Protein AF-A0A9W6THD2-F1 (afdb_monomer_lite)

Sequence (160 aa):
MDSCRNSSEGAADQDHHPSSPAPTSSSHDVQSSAGSPLSGLRLLLAAAVSSGSGIPDHDPAFMALRSCVACWQAANAPTVHLDRPGLDLVEIRASIQAIQASLRVVEDSVARDSAVDELREEHSCLQRAHTISRCHAAELHLQIESAGTTAQAFSQFCQD

Radius of gyration: 39.92 Å; chains: 1; bounding box: 78×57×112 Å

Organism: NCBI:txid1490495

Foldseek 3Di:
DDDDDDDDDDDDDDDDDDDDDDDDDDDDPPPPPPDPPVVVVVLVVVVVPPPDDDDDDDDVVVVVCVVDPVSVCVVPPDDDDDPCVVVVVVVVVVVVVVVVVVVVVVVVVVVVVVVVVVVVVVVVVVVVVVVVVVVVVVVVVVVVVVVVVVVVVVVVVVVD

pLDDT: mean 72.19, std 24.37, range [32.62, 98.56]

Secondary structure (DSSP, 8-state):
------------------------------------THHHHHHHHHHTT-------S--HHHHHHHH-HHHHHHHTS-PPPPSSHHHHHHHHHHHHHHHHHHHHHHHHHHHHHHHHHHHHHHHHHHHHHHHHHHHHHHHHHHHHHHHHHHHHHHHHHTT-

Structure (mmCIF, N/CA/C/O backbone):
data_AF-A0A9W6THD2-F1
#
_entry.id   AF-A0A9W6THD2-F1
#
loop_
_atom_site.group_PDB
_atom_site.id
_atom_site.type_symbol
_atom_site.label_atom_id
_atom_site.label_alt_id
_atom_site.label_comp_id
_atom_site.label_asym_id
_atom_site.label_entity_id
_atom_site.label_seq_id
_atom_site.pdbx_PDB_ins_code
_atom_site.Cartn_x
_atom_site.Cartn_y
_atom_site.Cartn_z
_atom_site.occupancy
_atom_site.B_iso_or_equiv
_atom_site.auth_seq_id
_atom_site.auth_comp_id
_atom_site.auth_asym_id
_atom_site.auth_atom_id
_atom_site.pdbx_PDB_model_num
ATOM 1 N N . MET A 1 1 ? -4.342 -28.709 34.775 1.00 39.28 1 MET A N 1
ATOM 2 C CA . MET A 1 1 ? -4.339 -30.104 34.308 1.00 39.28 1 MET A CA 1
ATOM 3 C C . MET A 1 1 ? -4.472 -30.053 32.797 1.00 39.28 1 MET A C 1
ATOM 5 O O . MET A 1 1 ? -5.562 -29.797 32.311 1.00 39.28 1 MET A O 1
ATOM 9 N N . ASP A 1 2 ? -3.357 -29.754 32.131 1.00 38.34 2 ASP A N 1
ATOM 10 C CA . ASP A 1 2 ? -2.524 -30.710 31.362 1.00 38.34 2 ASP A CA 1
ATOM 11 C C . ASP A 1 2 ? -3.059 -30.745 29.917 1.00 38.34 2 ASP A C 1
ATOM 13 O O . ASP A 1 2 ? -4.225 -31.025 29.694 1.00 38.34 2 ASP A O 1
ATOM 17 N N . SER A 1 3 ? -2.339 -30.319 28.884 1.00 48.62 3 SER A N 1
ATOM 18 C CA . SER A 1 3 ? -1.057 -30.873 28.472 1.00 48.62 3 SER A CA 1
ATOM 19 C C . SER A 1 3 ? -0.315 -29.899 27.554 1.00 48.62 3 SER A C 1
ATOM 21 O O . SER A 1 3 ? -0.773 -29.581 26.458 1.00 48.62 3 SER A O 1
ATOM 23 N N . CYS A 1 4 ? 0.887 -29.512 27.973 1.00 40.09 4 CYS A N 1
ATOM 24 C CA . CYS A 1 4 ? 1.951 -29.078 27.077 1.00 40.09 4 CYS A CA 1
ATOM 25 C C . CYS A 1 4 ? 2.448 -30.301 26.297 1.00 40.09 4 CYS A C 1
ATOM 27 O O . CYS A 1 4 ? 2.800 -31.313 26.906 1.00 40.09 4 CYS A O 1
ATOM 29 N N . ARG A 1 5 ? 2.505 -30.223 24.964 1.00 49.12 5 ARG A N 1
ATOM 30 C CA . ARG A 1 5 ? 3.169 -31.238 24.140 1.00 49.12 5 ARG A CA 1
ATOM 31 C C . ARG A 1 5 ? 4.461 -30.649 23.584 1.00 49.12 5 ARG A C 1
ATOM 33 O O . ARG A 1 5 ? 4.456 -29.945 22.582 1.00 49.12 5 ARG A O 1
ATOM 40 N N . ASN A 1 6 ? 5.548 -30.941 24.293 1.00 40.88 6 ASN A N 1
ATOM 41 C CA . ASN A 1 6 ? 6.904 -30.922 23.763 1.00 40.88 6 ASN A CA 1
ATOM 42 C C . ASN A 1 6 ? 7.044 -32.027 22.709 1.00 40.88 6 ASN A C 1
ATOM 44 O O . ASN A 1 6 ? 6.700 -33.177 22.985 1.00 40.88 6 ASN A O 1
ATOM 48 N N . SER A 1 7 ? 7.658 -31.703 21.575 1.00 49.84 7 SER A N 1
ATOM 49 C CA . SER A 1 7 ? 8.517 -32.644 20.860 1.00 49.84 7 SER A CA 1
ATOM 50 C C . SER A 1 7 ? 9.766 -31.908 20.396 1.00 49.84 7 SER A C 1
ATOM 52 O O . SER A 1 7 ? 9.711 -30.887 19.716 1.00 49.84 7 SER A O 1
ATOM 54 N N . SER A 1 8 ? 10.863 -32.439 20.907 1.00 42.78 8 SER A N 1
ATOM 55 C CA . SER A 1 8 ? 12.269 -32.137 20.721 1.00 42.78 8 SER A CA 1
ATOM 56 C C . SER A 1 8 ? 12.838 -32.793 19.457 1.00 42.78 8 SER A C 1
ATOM 58 O O . SER A 1 8 ? 12.157 -33.591 18.822 1.00 42.78 8 SER A O 1
ATOM 60 N N . GLU A 1 9 ? 14.129 -32.511 19.231 1.00 39.84 9 GLU A N 1
ATOM 61 C CA . GLU A 1 9 ? 15.098 -33.169 18.329 1.00 39.84 9 GLU A CA 1
ATOM 62 C C . GLU A 1 9 ? 15.138 -32.596 16.899 1.00 39.84 9 GLU A C 1
ATOM 64 O O . GLU A 1 9 ? 14.121 -32.487 16.232 1.00 39.84 9 GLU A O 1
ATOM 69 N N . GLY A 1 10 ? 16.272 -32.165 16.340 1.00 35.19 10 GLY A N 1
ATOM 70 C CA . GLY A 1 10 ? 17.675 -32.304 16.738 1.00 35.19 10 GLY A CA 1
ATOM 71 C C . GLY A 1 10 ? 18.507 -32.796 15.546 1.00 35.19 10 GLY A C 1
ATOM 72 O O . GLY A 1 10 ? 18.332 -33.935 15.141 1.00 35.19 10 GLY A O 1
ATOM 73 N N . ALA A 1 11 ? 19.384 -31.944 14.998 1.00 37.50 11 ALA A N 1
ATOM 74 C CA . ALA A 1 11 ? 20.568 -32.256 14.167 1.00 37.50 11 ALA A CA 1
ATOM 75 C C . ALA A 1 11 ? 21.228 -30.899 13.815 1.00 37.50 11 ALA A C 1
ATOM 77 O O . ALA A 1 11 ? 20.556 -30.050 13.240 1.00 37.50 11 ALA A O 1
ATOM 78 N N . ALA A 1 12 ? 22.371 -30.485 14.373 1.00 38.00 12 ALA A N 1
ATOM 79 C CA . ALA A 1 12 ? 23.750 -30.973 14.218 1.00 38.00 12 ALA A CA 1
ATOM 80 C C . ALA A 1 12 ? 24.363 -30.683 12.829 1.00 38.00 12 ALA A C 1
ATOM 82 O O . ALA A 1 12 ? 23.755 -31.015 11.816 1.00 38.00 12 ALA A O 1
ATOM 83 N N . ASP A 1 13 ? 25.593 -30.142 12.867 1.00 36.22 13 ASP A N 1
ATOM 84 C CA . ASP A 1 13 ? 26.572 -29.940 11.778 1.00 36.22 13 ASP A CA 1
ATOM 85 C C . ASP A 1 13 ? 26.309 -28.766 10.800 1.00 36.22 13 ASP A C 1
ATOM 87 O O . ASP A 1 13 ? 25.180 -28.524 10.402 1.00 36.22 13 ASP A O 1
ATOM 91 N N . GLN A 1 14 ? 27.274 -27.951 10.354 1.00 41.00 14 GLN A N 1
ATOM 92 C CA . GLN A 1 14 ? 28.736 -28.056 10.344 1.00 41.00 14 GLN A CA 1
ATOM 93 C C . GLN A 1 14 ? 29.352 -26.670 10.035 1.00 41.00 14 GLN A C 1
ATOM 95 O O . GLN A 1 14 ? 28.694 -25.798 9.467 1.00 41.00 14 GLN A O 1
ATOM 100 N N . ASP A 1 15 ? 30.621 -26.502 10.403 1.00 37.06 15 ASP A N 1
ATOM 101 C CA . ASP A 1 15 ? 31.530 -25.378 10.149 1.00 37.06 15 ASP A CA 1
ATOM 102 C C . ASP A 1 15 ? 31.448 -24.717 8.759 1.00 37.06 15 ASP A C 1
ATOM 104 O O . ASP A 1 15 ? 31.286 -25.412 7.763 1.00 37.06 15 ASP A O 1
ATOM 108 N N . HIS A 1 16 ? 31.754 -23.411 8.679 1.00 37.06 16 HIS A N 1
ATOM 109 C CA . HIS A 1 16 ? 32.874 -22.882 7.869 1.00 37.06 16 HIS A CA 1
ATOM 110 C C . HIS A 1 16 ? 33.038 -21.357 8.027 1.00 37.06 16 HIS A C 1
ATOM 112 O O . HIS A 1 16 ? 32.243 -20.551 7.547 1.00 37.06 16 HIS A O 1
ATOM 118 N N . HIS A 1 17 ? 34.144 -20.974 8.667 1.00 41.88 17 HIS A N 1
ATOM 119 C CA . HIS A 1 17 ? 34.781 -19.662 8.550 1.00 41.88 17 HIS A CA 1
ATOM 120 C C . HIS A 1 17 ? 35.393 -19.519 7.142 1.00 41.88 17 HIS A C 1
ATOM 122 O O . HIS A 1 17 ? 36.066 -20.438 6.673 1.00 41.88 17 HIS A O 1
ATOM 128 N N . PRO A 1 18 ? 35.244 -18.355 6.494 1.00 43.69 18 PRO A N 1
ATOM 129 C CA . PRO A 1 18 ? 36.438 -17.662 6.000 1.00 43.69 18 PRO A CA 1
ATOM 130 C C . PRO A 1 18 ? 36.344 -16.156 6.304 1.00 43.69 18 PRO A C 1
ATOM 132 O O . PRO A 1 18 ? 35.355 -15.495 6.017 1.00 43.69 18 PRO A O 1
ATOM 135 N N . SER A 1 19 ? 37.284 -15.611 7.072 1.00 36.59 19 SER A N 1
ATOM 136 C CA . SER A 1 19 ? 38.429 -14.857 6.533 1.00 36.59 19 SER A CA 1
ATOM 137 C C . SER A 1 19 ? 38.009 -13.555 5.848 1.00 36.59 19 SER A C 1
ATOM 139 O O . SER A 1 19 ? 37.653 -13.533 4.674 1.00 36.59 19 SER A O 1
ATOM 141 N N . SER A 1 20 ? 38.124 -12.461 6.604 1.00 42.47 20 SER A N 1
ATOM 142 C CA . SER A 1 20 ? 38.174 -11.091 6.094 1.00 42.47 20 SER A CA 1
ATOM 143 C C . SER A 1 20 ? 39.154 -10.943 4.930 1.00 42.47 20 SER A C 1
ATOM 145 O O . SER A 1 20 ? 40.304 -11.375 5.042 1.00 42.47 20 SER A O 1
ATOM 147 N N . PRO A 1 21 ? 38.783 -10.157 3.913 1.00 47.50 21 PRO A N 1
ATOM 148 C CA . PRO A 1 21 ? 39.722 -9.289 3.233 1.00 47.50 21 PRO A CA 1
ATOM 149 C C . PRO A 1 21 ? 39.436 -7.823 3.585 1.00 47.50 21 PRO A C 1
ATOM 151 O O . PRO A 1 21 ? 38.309 -7.337 3.514 1.00 47.50 21 PRO A O 1
ATOM 154 N N . ALA A 1 22 ? 40.494 -7.123 3.989 1.00 46.81 22 ALA A N 1
ATOM 155 C CA . ALA A 1 22 ? 40.516 -5.679 4.159 1.00 46.81 22 ALA A CA 1
ATOM 156 C C . ALA A 1 22 ? 40.162 -4.965 2.838 1.00 46.81 22 ALA A C 1
ATOM 158 O O . ALA A 1 22 ? 40.687 -5.359 1.793 1.00 46.81 22 ALA A O 1
ATOM 159 N N . PRO A 1 23 ? 39.346 -3.896 2.850 1.00 46.69 23 PRO A N 1
ATOM 160 C CA . PRO A 1 23 ? 39.184 -3.058 1.674 1.00 46.69 23 PRO A CA 1
ATOM 161 C C . PRO A 1 23 ? 40.409 -2.151 1.534 1.00 46.69 23 PRO A C 1
ATOM 163 O O . PRO A 1 23 ? 40.609 -1.208 2.301 1.00 46.69 23 PRO A O 1
ATOM 166 N N . THR A 1 24 ? 41.246 -2.439 0.543 1.00 40.69 24 THR A N 1
ATOM 167 C CA . THR A 1 24 ? 42.197 -1.470 0.015 1.00 40.69 24 THR A CA 1
ATOM 168 C C . THR A 1 24 ? 41.546 -0.674 -1.114 1.00 40.69 24 THR A C 1
ATOM 170 O O . THR A 1 24 ? 40.990 -1.228 -2.054 1.00 40.69 24 THR A O 1
ATOM 173 N N . SER A 1 25 ? 41.771 0.636 -1.044 1.00 32.62 25 SER A N 1
ATOM 174 C CA . SER A 1 25 ? 42.045 1.508 -2.187 1.00 32.62 25 SER A CA 1
ATOM 175 C C . SER A 1 25 ? 40.885 2.158 -2.955 1.00 32.62 25 SER A C 1
ATOM 177 O O . SER A 1 25 ? 40.009 1.513 -3.519 1.00 32.62 25 SER A O 1
ATOM 179 N N . SER A 1 26 ? 41.070 3.476 -3.096 1.00 39.19 26 SER A N 1
ATOM 180 C CA . SER A 1 26 ? 40.729 4.304 -4.255 1.00 39.19 26 SER A CA 1
ATOM 181 C C . SER A 1 26 ? 39.254 4.646 -4.472 1.00 39.19 26 SER A C 1
ATOM 183 O O . SER A 1 26 ? 38.571 4.085 -5.325 1.00 39.19 26 SER A O 1
ATOM 185 N N . SER A 1 27 ? 38.788 5.671 -3.755 1.00 36.84 27 SER A N 1
ATOM 186 C CA . SER A 1 27 ? 37.642 6.460 -4.205 1.00 36.84 27 SER A CA 1
ATOM 187 C C . SER A 1 27 ? 38.150 7.485 -5.218 1.00 36.84 27 SER A C 1
ATOM 189 O O . SER A 1 27 ? 38.757 8.488 -4.851 1.00 36.84 27 SER A O 1
ATOM 191 N N . HIS A 1 28 ? 37.943 7.204 -6.502 1.00 40.22 28 HIS A N 1
ATOM 192 C CA . HIS A 1 28 ? 37.999 8.224 -7.539 1.00 40.22 28 HIS A CA 1
ATOM 193 C C . HIS A 1 28 ? 36.786 9.145 -7.377 1.00 40.22 28 HIS A C 1
ATOM 195 O O . HIS A 1 28 ? 35.645 8.690 -7.451 1.00 40.22 28 HIS A O 1
ATOM 201 N N . ASP A 1 29 ? 37.038 10.440 -7.193 1.00 33.78 29 ASP A N 1
ATOM 202 C CA . ASP A 1 29 ? 36.048 11.489 -7.413 1.00 33.78 29 ASP A CA 1
ATOM 203 C C . ASP A 1 29 ? 35.622 11.458 -8.886 1.00 33.78 29 ASP A C 1
ATOM 205 O O . ASP A 1 29 ? 36.282 12.014 -9.768 1.00 33.78 29 ASP A O 1
ATOM 209 N N . VAL A 1 30 ? 34.509 10.785 -9.177 1.00 41.94 30 VAL A N 1
ATOM 210 C CA . VAL A 1 30 ? 33.812 10.955 -10.450 1.00 41.94 30 VAL A CA 1
ATOM 211 C C . VAL A 1 30 ? 33.089 12.291 -10.360 1.00 41.94 30 VAL A C 1
ATOM 213 O O . VAL A 1 30 ? 31.956 12.388 -9.887 1.00 41.94 30 VAL A O 1
ATOM 216 N N . GLN A 1 31 ? 33.777 13.347 -10.794 1.00 35.38 31 GLN A N 1
ATOM 217 C CA . GLN A 1 31 ? 33.146 14.617 -11.121 1.00 35.38 31 GLN A CA 1
ATOM 218 C C . GLN A 1 31 ? 32.003 14.342 -12.101 1.00 35.38 31 GLN A C 1
ATOM 220 O O . GLN A 1 31 ? 32.214 14.073 -13.284 1.00 35.38 31 GLN A O 1
ATOM 225 N N . SER A 1 32 ? 30.778 14.421 -11.585 1.00 39.31 32 SER A N 1
ATOM 226 C CA . SER A 1 32 ? 29.561 14.529 -12.377 1.00 39.31 32 SER A CA 1
ATOM 227 C C . SER A 1 32 ? 29.599 15.861 -13.120 1.00 39.31 32 SER A C 1
ATOM 229 O O . SER A 1 32 ? 29.061 16.869 -12.668 1.00 39.31 32 SER A O 1
ATOM 231 N N . SER A 1 33 ? 30.282 15.880 -14.263 1.00 37.75 33 SER A N 1
ATOM 232 C CA . SER A 1 33 ? 30.092 16.927 -15.255 1.00 37.75 33 SER A CA 1
ATOM 233 C C . SER A 1 33 ? 28.719 16.699 -15.869 1.00 37.75 33 SER A C 1
ATOM 235 O O . SER A 1 33 ? 28.513 15.774 -16.656 1.00 37.75 33 SER A O 1
ATOM 237 N N . ALA A 1 34 ? 27.765 17.524 -15.443 1.00 44.19 34 ALA A N 1
ATOM 238 C CA . ALA A 1 34 ? 26.441 17.666 -16.025 1.00 44.19 34 ALA A CA 1
ATOM 239 C C . ALA A 1 34 ? 26.556 18.175 -17.476 1.00 44.19 34 ALA A C 1
ATOM 241 O O . ALA A 1 34 ? 26.256 19.323 -17.796 1.00 44.19 34 ALA A O 1
ATOM 242 N N . GLY A 1 35 ? 27.030 17.313 -18.372 1.00 42.34 35 GLY A N 1
ATOM 243 C CA . GLY A 1 35 ? 26.993 17.516 -19.807 1.00 42.34 35 GLY A CA 1
ATOM 244 C C . GLY A 1 35 ? 25.639 17.054 -20.318 1.00 42.34 35 GLY A C 1
ATOM 245 O O . GLY A 1 35 ? 25.387 15.857 -20.408 1.00 42.34 35 GLY A O 1
ATOM 246 N N . SER A 1 36 ? 24.758 18.005 -20.628 1.00 41.91 36 SER A N 1
ATOM 247 C CA . SER A 1 36 ? 23.459 17.743 -21.255 1.00 41.91 36 SER A CA 1
ATOM 248 C C . SER A 1 36 ? 23.590 16.713 -22.396 1.00 41.91 36 SER A C 1
ATOM 250 O O . SER A 1 36 ? 24.270 17.005 -23.385 1.00 41.91 36 SER A O 1
ATOM 252 N N . PRO A 1 37 ? 22.916 15.545 -22.332 1.00 52.22 37 PRO A N 1
ATOM 253 C CA . PRO A 1 37 ? 23.051 14.474 -23.332 1.00 52.22 37 PRO A CA 1
ATOM 254 C C . PRO A 1 37 ? 22.526 14.869 -24.725 1.00 52.22 37 PRO A C 1
ATOM 256 O O . PRO A 1 37 ? 22.716 14.154 -25.705 1.00 52.22 37 PRO A O 1
ATOM 259 N N . LEU A 1 38 ? 21.889 16.037 -24.835 1.00 48.72 38 LEU A N 1
ATOM 260 C CA . LEU A 1 38 ? 21.320 16.568 -26.071 1.00 48.72 38 LEU A CA 1
ATOM 261 C C . LEU A 1 38 ? 22.343 17.305 -26.953 1.00 48.72 38 LEU A C 1
ATOM 263 O O . LEU A 1 38 ? 22.112 17.447 -28.154 1.00 48.72 38 LEU A O 1
ATOM 267 N N . SER A 1 39 ? 23.485 17.734 -26.404 1.00 46.88 39 SER A N 1
ATOM 268 C CA . SER A 1 39 ? 24.508 18.453 -27.182 1.00 46.88 39 SER A CA 1
ATOM 269 C C . SER A 1 39 ? 25.301 17.531 -28.118 1.00 46.88 39 SER A C 1
ATOM 271 O O . SER A 1 39 ? 25.727 17.966 -29.185 1.00 46.88 39 SER A O 1
ATOM 273 N N . GLY A 1 40 ? 25.446 16.245 -27.771 1.00 45.75 40 GLY A N 1
ATOM 274 C CA . GLY A 1 40 ? 26.144 15.257 -28.606 1.00 45.75 40 GLY A CA 1
ATOM 275 C C . GLY A 1 40 ? 25.359 14.832 -29.854 1.00 45.75 40 GLY A C 1
ATOM 276 O O . GLY A 1 40 ? 25.947 14.576 -30.903 1.00 45.75 40 GLY A O 1
ATOM 277 N N . LEU A 1 41 ? 24.023 14.835 -29.785 1.00 50.31 41 LEU A N 1
ATOM 278 C CA . LEU A 1 41 ? 23.158 14.403 -30.892 1.00 50.31 41 LEU A CA 1
ATOM 279 C C . LEU A 1 41 ? 23.162 15.372 -32.081 1.00 50.31 41 LEU A C 1
ATOM 281 O O . LEU A 1 41 ? 22.994 14.944 -33.221 1.00 50.31 41 LEU A O 1
ATOM 285 N N . ARG A 1 42 ? 23.398 16.670 -31.849 1.00 47.94 42 ARG A N 1
ATOM 286 C CA . ARG A 1 42 ? 23.501 17.654 -32.940 1.00 47.94 42 ARG A CA 1
ATOM 287 C C . ARG A 1 42 ? 24.795 17.536 -33.742 1.00 47.94 42 ARG A C 1
ATOM 289 O O . ARG A 1 42 ? 24.826 17.966 -34.890 1.00 47.94 42 ARG A O 1
ATOM 296 N N . LEU A 1 43 ? 25.833 16.930 -33.169 1.00 48.38 43 LEU A N 1
ATOM 297 C CA . LEU A 1 43 ? 27.149 16.825 -33.794 1.00 48.38 43 LEU A CA 1
ATOM 298 C C . LEU A 1 43 ? 27.257 15.619 -34.746 1.00 48.38 43 LEU A C 1
ATOM 300 O O . LEU A 1 43 ? 27.963 15.682 -35.749 1.00 48.38 43 LEU A O 1
ATOM 304 N N . LEU A 1 44 ? 26.486 14.556 -34.491 1.00 50.25 44 LEU A N 1
ATOM 305 C CA . LEU A 1 44 ? 26.430 13.361 -35.345 1.00 50.25 44 LEU A CA 1
ATOM 306 C C . LEU A 1 44 ? 25.762 13.618 -36.705 1.00 50.25 44 LEU A C 1
ATOM 308 O O . LEU A 1 44 ? 26.109 12.970 -37.690 1.00 50.25 44 LEU A O 1
ATOM 312 N N . LEU A 1 45 ? 24.856 14.598 -36.794 1.00 47.50 45 LEU A N 1
ATOM 313 C CA . LEU A 1 45 ? 24.174 14.924 -38.051 1.00 47.50 45 LEU A CA 1
ATOM 314 C C . LEU A 1 45 ? 25.096 15.636 -39.060 1.00 47.50 45 LEU A C 1
ATOM 316 O O . LEU A 1 45 ? 24.875 15.540 -40.263 1.00 47.50 45 LEU A O 1
ATOM 320 N N . ALA A 1 46 ? 26.154 16.305 -38.589 1.00 45.25 46 ALA A N 1
ATOM 321 C CA . ALA A 1 46 ? 27.113 16.994 -39.455 1.00 45.25 46 ALA A CA 1
ATOM 322 C C . ALA A 1 46 ? 28.143 16.043 -40.096 1.00 45.25 46 ALA A C 1
ATOM 324 O O . ALA A 1 46 ? 28.661 16.339 -41.169 1.00 45.25 46 ALA A O 1
ATOM 325 N N . ALA A 1 47 ? 28.419 14.888 -39.479 1.00 49.38 47 ALA A N 1
ATOM 326 C CA . ALA A 1 47 ? 29.412 13.931 -39.979 1.00 49.38 47 ALA A CA 1
ATOM 327 C C . ALA A 1 47 ? 28.859 12.959 -41.041 1.00 49.38 47 ALA A C 1
ATOM 329 O O . ALA A 1 47 ? 29.626 12.394 -41.815 1.00 49.38 47 ALA A O 1
ATOM 330 N N . ALA A 1 48 ? 27.535 12.785 -41.121 1.00 45.44 48 ALA A N 1
ATOM 331 C CA . ALA A 1 48 ? 26.906 11.808 -42.015 1.00 45.44 48 ALA A CA 1
ATOM 332 C C . ALA A 1 48 ? 26.742 12.276 -43.479 1.00 45.44 48 ALA A C 1
ATOM 334 O O . ALA A 1 48 ? 26.334 11.484 -44.324 1.00 45.44 48 ALA A O 1
ATOM 335 N N . VAL A 1 49 ? 27.050 13.539 -43.806 1.00 47.53 49 VAL A N 1
ATOM 336 C CA . VAL A 1 49 ? 26.860 14.088 -45.169 1.00 47.53 49 VAL A CA 1
ATOM 337 C C . VAL A 1 49 ? 28.107 13.930 -46.055 1.00 47.53 49 VAL A C 1
ATOM 339 O O . VAL A 1 49 ? 28.019 14.081 -47.270 1.00 47.53 49 VAL A O 1
ATOM 342 N N . SER A 1 50 ? 29.260 13.536 -45.505 1.00 46.72 50 SER A N 1
ATOM 343 C CA . SER A 1 50 ? 30.494 13.372 -46.290 1.00 46.72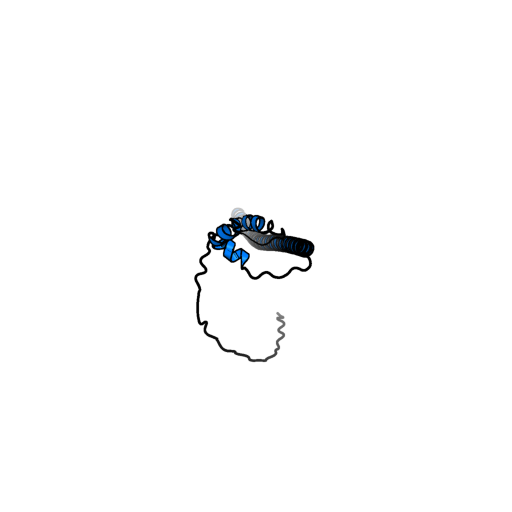 50 SER A CA 1
ATOM 344 C C . SER A 1 50 ? 30.710 11.924 -46.745 1.00 46.72 50 SER A C 1
ATOM 346 O O . SER A 1 50 ? 31.687 11.266 -46.406 1.00 46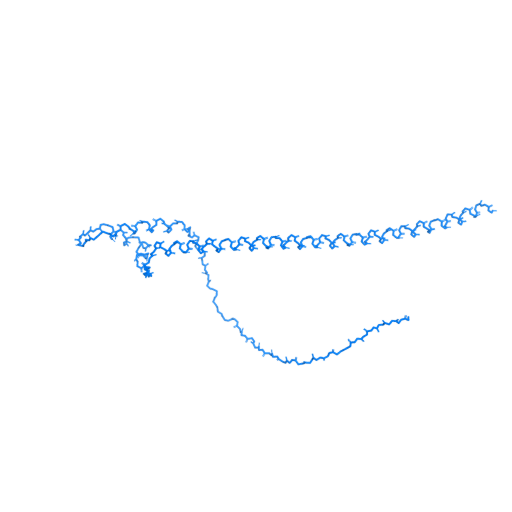.72 50 SER A O 1
ATOM 348 N N . SER A 1 51 ? 29.746 11.390 -47.493 1.00 44.31 51 SER A N 1
ATOM 349 C CA . SER A 1 51 ? 29.908 10.163 -48.289 1.00 44.31 51 SER A CA 1
ATOM 350 C C . SER A 1 51 ? 29.684 10.491 -49.765 1.00 44.31 51 SER A C 1
ATOM 352 O O . SER A 1 51 ? 28.825 9.924 -50.431 1.00 44.31 51 SER A O 1
ATOM 354 N N . GLY A 1 52 ? 30.440 11.472 -50.261 1.00 41.22 52 GLY A N 1
ATOM 355 C CA . GLY A 1 52 ? 30.567 11.805 -51.675 1.00 41.22 52 GLY A CA 1
ATOM 356 C C . GLY A 1 52 ? 32.018 11.601 -52.098 1.00 41.22 52 GLY A C 1
ATOM 357 O O . GLY A 1 52 ? 32.914 12.269 -51.599 1.00 41.22 52 GLY A O 1
ATOM 358 N N . SER A 1 53 ? 32.240 10.625 -52.972 1.00 44.41 53 SER A N 1
ATOM 359 C CA . SER A 1 53 ? 33.527 10.243 -53.562 1.00 44.41 53 SER A CA 1
ATOM 360 C C . SER A 1 53 ? 34.258 11.423 -54.236 1.00 44.41 53 SER A C 1
ATOM 362 O O . SER A 1 53 ? 33.707 12.043 -55.141 1.00 44.41 53 SER A O 1
ATOM 364 N N . GLY A 1 54 ? 35.513 11.685 -53.835 1.00 36.38 54 GLY A N 1
ATOM 365 C CA . GLY A 1 54 ? 36.462 12.558 -54.548 1.00 36.38 54 GLY A CA 1
ATOM 366 C C . GLY A 1 54 ? 37.584 13.113 -53.651 1.00 36.38 54 GLY A C 1
ATOM 367 O O . GLY A 1 54 ? 37.310 13.789 -52.671 1.00 36.38 54 GLY A O 1
ATOM 368 N N . ILE A 1 55 ? 38.852 12.839 -53.976 1.00 47.81 55 ILE A N 1
ATOM 369 C CA . ILE A 1 55 ? 40.075 13.355 -53.314 1.00 47.81 55 ILE A CA 1
ATOM 370 C C . ILE A 1 55 ? 40.860 14.165 -54.367 1.00 47.81 55 ILE A C 1
ATOM 372 O O . ILE A 1 55 ? 40.853 13.732 -55.521 1.00 47.81 55 ILE A O 1
ATOM 376 N N . PRO A 1 56 ? 41.665 15.195 -54.032 1.00 63.47 56 PRO A N 1
ATOM 377 C CA . PRO A 1 56 ? 41.597 16.171 -52.935 1.00 63.47 56 PRO A CA 1
ATOM 378 C C . PRO A 1 56 ? 41.730 17.621 -53.464 1.00 63.47 56 PRO A C 1
ATOM 380 O O . PRO A 1 56 ? 42.281 17.844 -54.531 1.00 63.47 56 PRO A O 1
ATOM 383 N N . ASP A 1 57 ? 41.327 18.625 -52.691 1.00 44.50 57 ASP A N 1
ATOM 384 C CA . ASP A 1 57 ? 42.200 19.779 -52.413 1.00 44.50 57 ASP A CA 1
ATOM 385 C C . ASP A 1 57 ? 41.486 20.744 -51.470 1.00 44.50 57 ASP A C 1
ATOM 387 O O . ASP A 1 57 ? 40.385 21.210 -51.744 1.00 44.50 57 ASP A O 1
ATOM 391 N N . HIS A 1 58 ? 42.127 21.019 -50.333 1.00 50.56 58 HIS A N 1
ATOM 392 C CA . HIS A 1 58 ? 41.763 22.082 -49.394 1.00 50.56 58 HIS A CA 1
ATOM 393 C C . HIS A 1 58 ? 40.270 22.219 -49.055 1.00 50.56 58 HIS A C 1
ATOM 395 O O . HIS A 1 58 ? 39.700 23.303 -49.148 1.00 50.56 58 HIS A O 1
ATOM 401 N N . ASP A 1 59 ? 39.651 21.141 -48.575 1.00 54.28 59 ASP A N 1
ATOM 402 C CA . ASP A 1 59 ? 38.279 21.222 -48.084 1.00 54.28 59 ASP A CA 1
ATOM 403 C C . ASP A 1 59 ? 38.253 21.917 -46.699 1.00 54.28 59 ASP A C 1
ATOM 405 O O . ASP A 1 59 ? 38.799 21.374 -45.723 1.00 54.28 59 ASP A O 1
ATOM 409 N N . PRO A 1 60 ? 37.669 23.126 -46.558 1.00 53.66 60 PRO A N 1
ATOM 410 C CA . PRO A 1 60 ? 37.623 23.860 -45.289 1.00 53.66 60 PRO A CA 1
ATOM 411 C C . PRO A 1 60 ? 36.912 23.077 -44.174 1.00 53.66 60 PRO A C 1
ATOM 413 O O . PRO A 1 60 ? 37.144 23.347 -42.993 1.00 53.66 60 PRO A O 1
ATOM 416 N N . ALA A 1 61 ? 36.111 22.066 -44.524 1.00 55.31 61 ALA A N 1
ATOM 417 C CA . ALA A 1 61 ? 35.475 21.155 -43.580 1.00 55.31 61 ALA A CA 1
ATOM 418 C C . ALA A 1 61 ? 36.486 20.311 -42.780 1.00 55.31 61 ALA A C 1
ATOM 420 O O . ALA A 1 61 ? 36.302 20.105 -41.580 1.00 55.31 61 ALA A O 1
ATOM 421 N N . PHE A 1 62 ? 37.590 19.872 -43.394 1.00 52.53 62 PHE A N 1
ATOM 422 C CA . PHE A 1 62 ? 38.603 19.048 -42.721 1.00 52.53 62 PHE A CA 1
ATOM 423 C C . PHE A 1 62 ? 39.450 19.866 -41.731 1.00 52.53 62 PHE A C 1
ATOM 425 O O . PHE A 1 62 ? 39.775 19.401 -40.636 1.00 52.53 62 PHE A O 1
ATOM 432 N N . MET A 1 63 ? 39.756 21.122 -42.077 1.00 51.00 63 MET A N 1
ATOM 433 C CA . MET A 1 63 ? 40.443 22.057 -41.175 1.00 51.00 63 MET A CA 1
ATOM 434 C C . MET A 1 63 ? 39.538 22.507 -40.015 1.00 51.00 63 MET A C 1
ATOM 436 O O . MET A 1 63 ? 40.010 22.608 -38.882 1.00 51.00 63 MET A O 1
ATOM 440 N N . ALA A 1 64 ? 38.237 22.701 -40.262 1.00 55.38 64 ALA A N 1
ATOM 441 C CA . ALA A 1 64 ? 37.250 23.008 -39.223 1.00 55.38 64 ALA A CA 1
ATOM 442 C C . ALA A 1 64 ? 37.000 21.829 -38.260 1.00 55.38 64 ALA A C 1
ATOM 444 O O . ALA A 1 64 ? 36.727 22.032 -37.078 1.00 55.38 64 ALA A O 1
ATOM 445 N N . LEU A 1 65 ? 37.148 20.585 -38.728 1.00 53.91 65 LEU A N 1
ATOM 446 C CA . LEU A 1 65 ? 37.057 19.401 -37.871 1.00 53.91 65 LEU A CA 1
ATOM 447 C C . LEU A 1 65 ? 38.218 19.324 -36.867 1.00 53.91 65 LEU A C 1
ATOM 449 O O . LEU A 1 65 ? 38.030 18.875 -35.741 1.00 53.91 65 LEU A O 1
ATOM 453 N N . ARG A 1 66 ? 39.413 19.785 -37.263 1.00 57.12 66 ARG A N 1
ATOM 454 C CA . ARG A 1 66 ? 40.611 19.847 -36.409 1.00 57.12 66 ARG A CA 1
ATOM 455 C C . ARG A 1 66 ? 40.562 20.957 -35.360 1.00 57.12 66 ARG A C 1
ATOM 457 O O . ARG A 1 66 ? 41.178 20.802 -34.309 1.00 57.12 66 ARG A O 1
ATOM 464 N N . SER A 1 67 ? 39.869 22.064 -35.630 1.00 65.50 67 SER A N 1
ATOM 465 C CA . SER A 1 67 ? 39.759 23.177 -34.677 1.00 65.50 67 SER A CA 1
ATOM 466 C C . SER A 1 67 ? 38.764 22.900 -33.546 1.00 65.50 67 SER A C 1
ATOM 468 O O . SER A 1 67 ? 38.866 23.509 -32.482 1.00 65.50 67 SER A O 1
ATOM 470 N N . CYS A 1 68 ? 37.848 21.942 -33.727 1.00 78.50 68 CYS A N 1
ATOM 471 C CA . CYS A 1 68 ? 36.979 21.447 -32.667 1.00 78.50 68 CYS A CA 1
ATOM 472 C C . CYS A 1 68 ? 37.459 20.081 -32.159 1.00 78.50 68 CYS A C 1
ATOM 474 O O . CYS A 1 68 ? 37.230 19.045 -32.784 1.00 78.50 68 CYS A O 1
ATOM 476 N N . VAL A 1 69 ? 38.072 20.070 -30.973 1.00 77.19 69 VAL A N 1
ATOM 477 C CA . VAL A 1 69 ? 38.598 18.854 -30.325 1.00 77.19 69 VAL A CA 1
ATOM 478 C C . VAL A 1 69 ? 37.527 17.764 -30.179 1.00 77.19 69 VAL A C 1
ATOM 480 O O . VAL A 1 69 ? 37.820 16.594 -30.406 1.00 77.19 69 VAL A O 1
ATOM 483 N N . ALA A 1 70 ? 36.277 18.134 -29.879 1.00 73.25 70 ALA A N 1
ATOM 484 C CA . ALA A 1 70 ? 35.170 17.183 -29.757 1.00 73.25 70 ALA A CA 1
ATOM 485 C C . ALA A 1 70 ? 34.783 16.545 -31.105 1.00 73.25 70 ALA A C 1
ATOM 487 O O . ALA A 1 70 ? 34.538 15.341 -31.165 1.00 73.25 70 ALA A O 1
ATOM 488 N N . CYS A 1 71 ? 34.777 17.321 -32.196 1.00 77.12 71 CYS A N 1
ATOM 489 C CA . CYS A 1 71 ? 34.529 16.793 -33.540 1.00 77.12 71 CYS A CA 1
ATOM 490 C C . CYS A 1 71 ? 35.645 15.837 -33.970 1.00 77.12 71 CYS A C 1
ATOM 492 O O . CYS A 1 71 ? 35.371 14.771 -34.515 1.00 77.12 71 CYS A O 1
ATOM 494 N N . TRP A 1 72 ? 36.900 16.199 -33.694 1.00 77.88 72 TRP A N 1
ATOM 495 C CA . TRP A 1 72 ? 38.052 15.363 -34.013 1.00 77.88 72 TRP A CA 1
ATOM 496 C C . TRP A 1 72 ? 38.060 14.059 -33.207 1.00 77.88 72 TRP A C 1
ATOM 498 O O . TRP A 1 72 ? 38.309 12.995 -33.767 1.00 77.88 72 TRP A O 1
ATOM 508 N N . GLN A 1 73 ? 37.745 14.112 -31.911 1.00 77.75 73 GLN A N 1
ATOM 509 C CA . GLN A 1 73 ? 37.643 12.916 -31.072 1.00 77.75 73 GLN A CA 1
ATOM 510 C C . GLN A 1 73 ? 36.507 11.995 -31.519 1.00 77.75 73 GLN A C 1
ATOM 512 O O . GLN A 1 73 ? 36.711 10.790 -31.588 1.00 77.75 73 GLN A O 1
ATOM 517 N N . ALA A 1 74 ? 35.341 12.542 -31.874 1.00 77.44 74 ALA A N 1
ATOM 518 C CA . ALA A 1 74 ? 34.230 11.748 -32.393 1.00 77.44 74 ALA A CA 1
ATOM 519 C C . ALA A 1 74 ? 34.562 11.104 -33.750 1.00 77.44 74 ALA A C 1
ATOM 521 O O . ALA A 1 74 ? 34.225 9.947 -33.979 1.00 77.44 74 ALA A O 1
ATOM 522 N N . ALA A 1 75 ? 35.260 11.827 -34.631 1.00 76.31 75 ALA A N 1
ATOM 523 C CA . ALA A 1 75 ? 35.673 11.313 -35.937 1.00 76.31 75 ALA A CA 1
ATOM 524 C C . ALA A 1 75 ? 36.737 10.206 -35.847 1.00 76.31 75 ALA A C 1
ATOM 526 O O . ALA A 1 75 ? 36.784 9.340 -36.715 1.00 76.31 75 ALA A O 1
ATOM 527 N N . ASN A 1 76 ? 37.575 10.227 -34.805 1.00 78.00 76 ASN A N 1
ATOM 528 C CA . ASN A 1 76 ? 38.586 9.196 -34.542 1.00 78.00 76 ASN A CA 1
ATOM 529 C C . ASN A 1 76 ? 38.149 8.188 -33.470 1.00 78.00 76 ASN A C 1
ATOM 531 O O . ASN A 1 76 ? 38.968 7.391 -33.006 1.00 78.00 76 ASN A O 1
ATOM 535 N N . ALA A 1 77 ? 36.887 8.230 -33.039 1.00 79.38 77 ALA A N 1
ATOM 536 C CA . ALA A 1 77 ? 36.375 7.264 -32.086 1.00 79.38 77 ALA A CA 1
ATOM 537 C C . ALA A 1 77 ? 36.408 5.862 -32.720 1.00 79.38 77 ALA A C 1
ATOM 539 O O . ALA A 1 77 ? 36.161 5.732 -33.921 1.00 79.38 77 ALA A O 1
ATOM 540 N N . PRO A 1 78 ? 36.688 4.804 -31.941 1.00 74.69 78 PRO A N 1
ATOM 541 C CA . PRO A 1 78 ? 36.600 3.439 -32.438 1.00 74.69 78 PRO A CA 1
ATOM 542 C C . PRO A 1 78 ? 35.185 3.185 -32.964 1.00 74.69 78 PRO A C 1
ATOM 544 O O . PRO A 1 78 ? 34.217 3.236 -32.205 1.00 74.69 78 PRO A 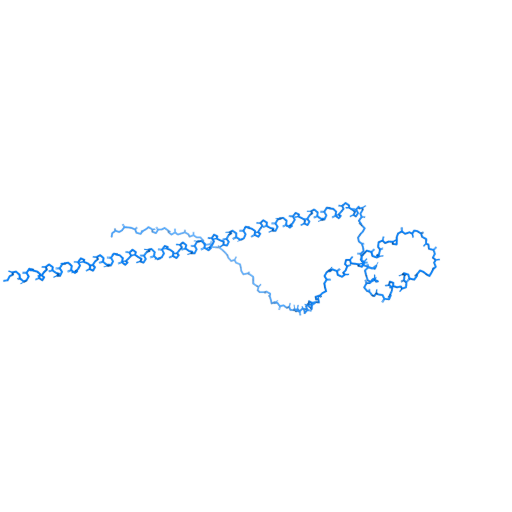O 1
ATOM 547 N N . THR A 1 79 ? 35.057 2.937 -34.264 1.00 79.12 79 THR A N 1
ATOM 548 C CA . THR A 1 79 ? 33.783 2.579 -34.882 1.00 79.12 79 THR A CA 1
ATOM 549 C C . THR A 1 79 ? 33.702 1.065 -35.018 1.00 79.12 79 THR A C 1
ATOM 551 O O . THR A 1 79 ? 34.660 0.397 -35.405 1.00 79.12 79 THR A O 1
ATOM 554 N N . VAL A 1 80 ? 32.548 0.502 -34.669 1.00 77.81 80 VAL A N 1
ATOM 555 C CA . VAL A 1 80 ? 32.218 -0.889 -34.987 1.00 77.81 80 VAL A CA 1
ATOM 556 C C . VAL A 1 80 ? 31.508 -0.878 -36.332 1.00 77.81 80 VAL A C 1
ATOM 558 O O . VAL A 1 80 ? 30.586 -0.085 -36.540 1.00 77.81 80 VAL A O 1
ATOM 561 N N . HIS A 1 81 ? 31.943 -1.733 -37.256 1.00 77.06 81 HIS A N 1
ATOM 562 C CA . HIS A 1 81 ? 31.252 -1.871 -38.528 1.00 77.06 81 HIS A CA 1
ATOM 563 C C . HIS A 1 81 ? 29.911 -2.559 -38.284 1.00 77.06 81 HIS A C 1
ATOM 565 O O . HIS A 1 81 ? 29.859 -3.687 -37.802 1.00 77.06 81 HIS A O 1
ATOM 571 N N . LEU A 1 82 ? 28.829 -1.859 -38.611 1.00 75.31 82 LEU A N 1
ATOM 572 C CA . LEU A 1 82 ? 27.497 -2.445 -38.655 1.00 75.31 82 LEU A CA 1
ATOM 573 C C . LEU A 1 82 ? 27.259 -2.970 -40.068 1.00 75.31 82 LEU A C 1
ATOM 575 O O . LEU A 1 82 ? 27.390 -2.204 -41.027 1.00 75.31 82 LEU A O 1
ATOM 579 N N . ASP A 1 83 ? 26.921 -4.252 -40.197 1.00 78.94 83 ASP A N 1
ATOM 580 C CA . ASP A 1 83 ? 26.580 -4.861 -41.487 1.00 78.94 83 ASP A CA 1
ATOM 581 C C . ASP A 1 83 ? 25.276 -4.266 -42.044 1.00 78.94 83 ASP A C 1
ATOM 583 O O . ASP A 1 83 ? 25.106 -4.139 -43.261 1.00 78.94 83 ASP A O 1
ATOM 587 N N . ARG A 1 84 ? 24.339 -3.882 -41.157 1.00 79.81 84 ARG A N 1
ATOM 588 C CA . ARG A 1 84 ? 23.034 -3.297 -41.505 1.00 79.81 84 ARG A CA 1
ATOM 589 C C . ARG A 1 84 ? 22.588 -2.248 -40.476 1.00 79.81 84 ARG A C 1
ATOM 591 O O . ARG A 1 84 ? 21.610 -2.465 -39.761 1.00 79.81 84 ARG A O 1
ATOM 598 N N . PRO A 1 85 ? 23.188 -1.046 -40.474 1.00 78.62 85 PRO A N 1
ATOM 599 C CA . PRO A 1 85 ? 22.955 -0.041 -39.434 1.00 78.62 85 PRO A CA 1
ATOM 600 C C . PRO A 1 85 ? 21.479 0.344 -39.258 1.00 78.62 85 PRO A C 1
ATOM 602 O O . PRO A 1 85 ? 21.031 0.587 -38.144 1.00 78.62 85 PRO A O 1
ATOM 605 N N . GLY A 1 86 ? 20.690 0.381 -40.338 1.00 82.25 86 GLY A N 1
ATOM 606 C CA . GLY A 1 86 ? 19.259 0.685 -40.251 1.00 82.25 86 GLY A CA 1
ATOM 607 C C . GLY A 1 86 ? 18.434 -0.415 -39.576 1.00 82.25 86 GLY A C 1
ATOM 608 O O . GLY A 1 86 ? 17.504 -0.105 -38.836 1.00 82.25 86 GLY A O 1
ATOM 609 N N . LEU A 1 87 ? 18.779 -1.684 -39.809 1.00 86.31 87 LEU A N 1
ATOM 610 C CA . LEU A 1 87 ? 18.101 -2.825 -39.194 1.00 86.31 87 LEU A CA 1
ATOM 611 C C . LEU A 1 87 ? 18.486 -2.934 -37.714 1.00 86.31 87 LEU A C 1
ATOM 613 O O . LEU A 1 87 ? 17.605 -3.029 -36.863 1.00 86.31 87 LEU A O 1
ATOM 617 N N . ASP A 1 88 ? 19.777 -2.795 -37.416 1.00 84.88 88 ASP A N 1
ATOM 618 C CA . ASP A 1 88 ? 20.317 -2.879 -36.058 1.00 84.88 88 ASP A CA 1
ATOM 619 C C . ASP A 1 88 ? 19.751 -1.761 -35.168 1.00 84.88 88 ASP A C 1
ATOM 621 O O . ASP A 1 88 ? 19.373 -1.992 -34.023 1.00 84.88 88 ASP A O 1
ATOM 625 N N . LEU A 1 89 ? 19.600 -0.539 -35.696 1.00 88.56 89 LEU A N 1
ATOM 626 C CA . LEU A 1 89 ? 18.973 0.562 -34.956 1.00 88.56 89 LEU A CA 1
ATOM 627 C C . LEU A 1 89 ? 17.484 0.325 -34.672 1.00 88.56 89 LEU A C 1
ATOM 629 O O . LEU A 1 89 ? 16.987 0.764 -33.631 1.00 88.56 89 LEU A O 1
ATOM 633 N N . VAL A 1 90 ? 16.761 -0.340 -35.577 1.00 91.56 90 VAL A N 1
ATOM 634 C CA . VAL A 1 90 ? 15.359 -0.725 -35.347 1.00 91.56 90 VAL A CA 1
ATOM 635 C C . VAL A 1 90 ? 15.280 -1.789 -34.257 1.00 91.56 90 VAL A C 1
ATOM 637 O O . VAL A 1 90 ? 14.452 -1.661 -33.357 1.00 91.56 90 VAL A O 1
ATOM 640 N N . GLU A 1 91 ? 16.168 -2.780 -34.288 1.00 92.56 91 GLU A N 1
ATOM 641 C CA . GLU A 1 91 ? 16.249 -3.828 -33.271 1.00 92.56 91 GLU A CA 1
ATOM 642 C C . GLU A 1 91 ? 16.627 -3.264 -31.896 1.00 92.56 91 GLU A C 1
ATOM 644 O O . GLU A 1 91 ? 15.946 -3.532 -30.907 1.00 92.56 91 GLU A O 1
ATOM 649 N N . ILE A 1 92 ? 17.634 -2.388 -31.831 1.00 92.00 92 ILE A N 1
ATOM 650 C CA . ILE A 1 92 ? 18.021 -1.688 -30.600 1.00 92.00 92 ILE A CA 1
ATOM 651 C C . ILE A 1 92 ? 16.851 -0.856 -30.072 1.00 92.00 92 ILE A C 1
ATOM 653 O O . ILE A 1 92 ? 16.558 -0.891 -28.878 1.00 92.00 92 ILE A O 1
ATOM 657 N N . ARG A 1 93 ? 16.135 -0.129 -30.939 1.00 94.69 93 ARG A N 1
ATOM 658 C CA . ARG A 1 93 ? 14.963 0.651 -30.521 1.00 94.69 93 ARG A CA 1
ATOM 659 C C . ARG A 1 93 ? 13.856 -0.250 -29.973 1.00 94.69 93 ARG A C 1
ATOM 661 O O . ARG A 1 93 ? 13.275 0.090 -28.945 1.00 94.69 93 ARG A O 1
ATOM 668 N N . ALA A 1 94 ? 13.578 -1.373 -30.629 1.00 95.50 94 ALA A N 1
ATOM 669 C CA . ALA A 1 94 ? 12.590 -2.343 -30.167 1.00 95.50 94 ALA A CA 1
ATOM 670 C C . ALA A 1 94 ? 12.994 -2.951 -28.814 1.00 95.50 94 ALA A C 1
ATOM 672 O O . ALA A 1 94 ? 12.169 -3.034 -27.908 1.00 95.50 94 ALA A O 1
ATOM 673 N N . SER A 1 95 ? 14.275 -3.285 -28.643 1.00 96.44 95 SER A N 1
ATOM 674 C CA . SER A 1 95 ? 14.837 -3.777 -27.383 1.00 96.44 95 SER A CA 1
ATOM 675 C C . SER A 1 95 ? 14.694 -2.750 -26.257 1.00 96.44 95 SER A C 1
ATOM 677 O O . SER A 1 95 ? 14.165 -3.066 -25.193 1.00 96.44 95 SER A O 1
ATOM 679 N N . ILE A 1 96 ? 15.047 -1.485 -26.507 1.00 96.25 96 ILE A N 1
ATOM 680 C CA . ILE A 1 96 ? 14.873 -0.397 -25.533 1.00 96.25 96 ILE A CA 1
ATOM 681 C C . ILE A 1 96 ? 13.398 -0.241 -25.148 1.00 96.25 96 ILE A C 1
ATOM 683 O O . ILE A 1 96 ? 13.088 -0.104 -23.967 1.00 96.25 96 ILE A O 1
ATOM 687 N N . GLN A 1 97 ? 12.480 -0.288 -26.116 1.00 97.50 97 GLN A N 1
ATOM 688 C CA . GLN A 1 97 ? 11.043 -0.207 -25.841 1.00 97.50 97 GLN A CA 1
ATOM 689 C C . GLN A 1 97 ? 10.546 -1.394 -25.007 1.00 97.50 97 GLN A C 1
ATOM 691 O O . GLN A 1 97 ? 9.758 -1.195 -24.082 1.00 97.50 97 GLN A O 1
ATOM 696 N N . ALA A 1 98 ? 11.024 -2.607 -25.288 1.00 96.88 98 ALA A N 1
ATOM 697 C CA . ALA A 1 98 ? 10.685 -3.798 -24.515 1.00 96.88 98 ALA A CA 1
ATOM 698 C C . ALA A 1 98 ? 11.200 -3.701 -23.069 1.00 96.88 98 ALA A C 1
ATOM 700 O O . ALA A 1 98 ? 10.453 -3.974 -22.130 1.00 96.88 98 ALA A O 1
ATOM 701 N N . ILE A 1 99 ? 12.437 -3.235 -22.877 1.00 96.56 99 ILE A N 1
ATOM 702 C CA . ILE A 1 99 ? 13.015 -3.000 -21.547 1.00 96.56 99 ILE A CA 1
ATOM 703 C C . ILE A 1 99 ? 12.209 -1.936 -20.796 1.00 96.56 99 ILE A C 1
ATOM 705 O O . ILE A 1 99 ? 11.848 -2.143 -19.641 1.00 96.56 99 ILE A O 1
ATOM 709 N N . GLN A 1 100 ? 11.860 -0.824 -21.447 1.00 97.19 100 GLN A N 1
ATOM 710 C CA . GLN A 1 100 ? 11.031 0.222 -20.841 1.00 97.19 100 GLN A CA 1
ATOM 711 C C . GLN A 1 100 ? 9.647 -0.293 -20.433 1.00 97.19 100 GLN A C 1
ATOM 713 O O . GLN A 1 100 ? 9.155 0.060 -19.364 1.00 97.19 100 GLN A O 1
ATOM 718 N N . ALA A 1 101 ? 9.018 -1.136 -21.255 1.00 96.25 101 ALA A N 1
ATOM 719 C CA . ALA A 1 101 ? 7.750 -1.767 -20.906 1.00 96.25 101 ALA A CA 1
ATOM 720 C C . ALA A 1 101 ? 7.900 -2.708 -19.701 1.00 96.25 101 ALA A C 1
ATOM 722 O O . ALA A 1 101 ? 7.078 -2.663 -18.789 1.00 96.25 101 ALA A O 1
ATOM 723 N N . SER A 1 102 ? 8.972 -3.505 -19.659 1.00 96.69 102 SER A N 1
ATOM 724 C CA . SER A 1 102 ? 9.265 -4.385 -18.525 1.00 96.69 102 SER A CA 1
ATOM 725 C C . SER A 1 102 ? 9.488 -3.604 -17.230 1.00 96.69 102 SER A C 1
ATOM 727 O O . SER A 1 102 ? 9.001 -4.023 -16.184 1.00 96.69 102 SER A O 1
ATOM 729 N N . LEU A 1 103 ? 10.202 -2.476 -17.285 1.00 96.56 103 LEU A N 1
ATOM 730 C CA . LEU A 1 103 ? 10.444 -1.635 -16.112 1.00 96.56 103 LEU A CA 1
ATOM 731 C C . LEU A 1 103 ? 9.143 -1.054 -15.556 1.00 96.56 103 LEU A C 1
ATOM 733 O O . LEU A 1 103 ? 8.925 -1.145 -14.354 1.00 96.56 103 LEU A O 1
ATOM 737 N N . ARG A 1 104 ? 8.238 -0.571 -16.417 1.00 96.62 104 ARG A N 1
ATOM 738 C CA . ARG A 1 104 ? 6.921 -0.080 -15.974 1.00 96.62 104 ARG A CA 1
ATOM 739 C C . ARG A 1 104 ? 6.114 -1.147 -15.241 1.00 96.62 104 ARG A C 1
ATOM 741 O O . ARG A 1 104 ? 5.515 -0.861 -14.217 1.00 96.62 104 ARG A O 1
ATOM 748 N N . VAL A 1 105 ? 6.134 -2.392 -15.722 1.00 96.00 105 VAL A N 1
ATOM 749 C CA . VAL A 1 105 ? 5.432 -3.499 -15.047 1.00 96.00 105 VAL A CA 1
ATOM 750 C C . VAL A 1 105 ? 6.008 -3.761 -13.652 1.00 96.00 105 VAL A C 1
ATOM 752 O O . VAL A 1 105 ? 5.255 -4.044 -12.720 1.00 96.00 105 VAL A O 1
ATOM 755 N N . VAL A 1 106 ? 7.331 -3.665 -13.493 1.00 94.88 106 VAL A N 1
ATOM 756 C CA . VAL A 1 106 ? 7.983 -3.811 -12.185 1.00 94.88 106 VAL A CA 1
ATOM 757 C C . VAL A 1 106 ? 7.629 -2.639 -11.271 1.00 94.88 106 VAL A C 1
ATOM 759 O O . VAL A 1 106 ? 7.258 -2.877 -10.126 1.00 94.88 106 VAL A O 1
ATOM 762 N N . GLU A 1 107 ? 7.675 -1.402 -11.767 1.00 94.75 107 GLU A N 1
ATOM 763 C CA . GLU A 1 107 ? 7.262 -0.202 -11.023 1.00 94.75 107 GLU A CA 1
ATOM 764 C C . GLU A 1 107 ? 5.811 -0.319 -10.535 1.00 94.75 107 GLU A C 1
ATOM 766 O O . GLU A 1 107 ? 5.541 -0.137 -9.347 1.00 94.75 107 GLU A O 1
ATOM 771 N N . ASP A 1 108 ? 4.894 -0.731 -11.414 1.00 93.50 108 ASP A N 1
ATOM 772 C CA . ASP A 1 108 ? 3.488 -0.971 -11.077 1.00 93.50 108 ASP A CA 1
ATOM 773 C C . ASP A 1 108 ? 3.316 -2.117 -10.067 1.00 93.50 108 ASP A C 1
ATOM 775 O O . ASP A 1 108 ? 2.368 -2.126 -9.280 1.00 93.50 108 ASP A O 1
ATOM 779 N N . SER A 1 109 ? 4.195 -3.124 -10.085 1.00 92.94 109 SER A N 1
ATOM 780 C CA . SER A 1 109 ? 4.185 -4.196 -9.084 1.00 92.94 109 SER A CA 1
ATOM 781 C C . SER A 1 109 ? 4.640 -3.693 -7.723 1.00 92.94 109 SER A C 1
ATOM 783 O O . SER A 1 109 ? 3.937 -3.907 -6.745 1.00 92.94 109 SER A O 1
ATOM 785 N N . VAL A 1 110 ? 5.759 -2.971 -7.668 1.00 92.75 110 VAL A N 1
ATOM 786 C CA . VAL A 1 110 ? 6.294 -2.405 -6.423 1.00 92.75 110 VAL A CA 1
ATOM 787 C C . VAL A 1 110 ? 5.304 -1.419 -5.804 1.00 92.75 110 VAL A C 1
ATOM 789 O O . VAL A 1 110 ? 5.085 -1.446 -4.596 1.00 92.75 110 VAL A O 1
ATOM 792 N N . ALA A 1 111 ? 4.651 -0.587 -6.620 1.00 92.25 111 ALA A N 1
ATOM 793 C CA . ALA A 1 111 ? 3.617 0.329 -6.146 1.00 92.25 111 ALA A CA 1
ATOM 794 C C . ALA A 1 111 ? 2.422 -0.417 -5.527 1.00 92.25 111 ALA A C 1
ATOM 796 O O . ALA A 1 111 ? 1.905 -0.008 -4.487 1.00 92.25 111 ALA A O 1
ATOM 797 N N . ARG A 1 112 ? 1.996 -1.533 -6.134 1.00 91.56 112 ARG A N 1
ATOM 798 C CA . ARG A 1 112 ? 0.932 -2.382 -5.575 1.00 91.56 112 ARG A CA 1
ATOM 799 C C . ARG A 1 112 ? 1.365 -3.077 -4.290 1.00 91.56 112 ARG A C 1
ATOM 801 O O . ARG A 1 112 ? 0.580 -3.103 -3.350 1.00 91.56 112 ARG A O 1
ATOM 808 N N . ASP A 1 113 ? 2.585 -3.598 -4.236 1.00 90.69 113 ASP A N 1
ATOM 809 C CA . ASP A 1 113 ? 3.114 -4.264 -3.043 1.00 90.69 113 ASP A CA 1
ATOM 810 C C . ASP A 1 113 ? 3.217 -3.278 -1.869 1.00 90.69 113 ASP A C 1
ATOM 812 O O . ASP A 1 113 ? 2.764 -3.583 -0.768 1.00 90.69 113 ASP A O 1
ATOM 816 N N . SER A 1 114 ? 3.665 -2.043 -2.127 1.00 92.19 114 SER A N 1
ATOM 817 C CA . SER A 1 114 ? 3.664 -0.964 -1.131 1.00 92.19 114 SER A CA 1
ATOM 818 C C . SER A 1 114 ? 2.263 -0.668 -0.584 1.00 92.19 114 SER A C 1
ATOM 820 O O . SER A 1 114 ? 2.110 -0.465 0.617 1.00 92.19 114 SER A O 1
ATOM 822 N N . ALA A 1 115 ? 1.236 -0.650 -1.440 1.00 92.88 115 ALA A N 1
ATOM 823 C CA . ALA A 1 115 ? -0.144 -0.431 -1.002 1.00 92.88 115 ALA A CA 1
ATOM 824 C C . ALA A 1 115 ? -0.684 -1.607 -0.165 1.00 92.88 115 ALA A C 1
ATOM 826 O O . ALA A 1 115 ? -1.487 -1.414 0.747 1.00 92.88 115 ALA A O 1
ATOM 827 N N . VAL A 1 116 ? -0.246 -2.836 -0.458 1.00 93.94 116 VAL A N 1
ATOM 828 C CA . VAL A 1 116 ? -0.598 -4.024 0.333 1.00 93.94 116 VAL A CA 1
ATOM 829 C C . VAL A 1 116 ? 0.055 -3.980 1.714 1.00 93.94 116 VAL A C 1
ATOM 831 O O . VAL A 1 116 ? -0.601 -4.323 2.701 1.00 93.94 116 VAL A O 1
ATOM 834 N N . ASP A 1 117 ? 1.310 -3.544 1.803 1.00 94.69 117 ASP A N 1
ATOM 835 C CA . ASP A 1 117 ? 2.013 -3.394 3.079 1.00 94.69 117 ASP A CA 1
ATOM 836 C C . ASP A 1 117 ? 1.367 -2.317 3.964 1.00 94.69 117 ASP A C 1
ATOM 838 O O . ASP A 1 117 ? 1.122 -2.567 5.148 1.00 94.69 117 ASP A O 1
ATOM 842 N N . GLU A 1 118 ? 0.993 -1.172 3.387 1.00 95.56 118 GLU A N 1
ATOM 843 C CA . GLU A 1 118 ? 0.249 -0.115 4.087 1.00 95.56 118 GLU A CA 1
ATOM 844 C C . GLU A 1 118 ? -1.099 -0.635 4.611 1.00 95.56 118 GLU A C 1
ATOM 846 O O . GLU A 1 118 ? -1.403 -0.521 5.800 1.00 95.56 118 GLU A O 1
ATOM 851 N N . LEU A 1 119 ? -1.872 -1.326 3.765 1.00 96.19 119 LEU A N 1
ATOM 852 C CA . LEU A 1 119 ? -3.148 -1.920 4.168 1.00 96.19 119 LEU A CA 1
ATOM 853 C C . LEU A 1 119 ? -2.979 -2.948 5.299 1.00 96.19 119 LEU A C 1
ATOM 855 O O . LEU A 1 119 ? -3.827 -3.066 6.191 1.00 96.19 119 LEU A O 1
ATOM 859 N N . ARG A 1 120 ? -1.884 -3.714 5.284 1.00 96.56 120 ARG A N 1
ATOM 860 C CA . ARG A 1 120 ? -1.567 -4.680 6.341 1.00 96.56 120 ARG A CA 1
ATOM 861 C C . ARG A 1 120 ? -1.264 -3.981 7.666 1.00 96.56 120 ARG A C 1
ATOM 863 O O . ARG A 1 120 ? -1.684 -4.476 8.718 1.00 96.56 120 ARG A O 1
ATOM 870 N N . GLU A 1 121 ? -0.557 -2.858 7.632 1.00 97.56 121 GLU A N 1
ATOM 871 C CA . GLU A 1 121 ? -0.297 -2.041 8.816 1.00 97.56 121 GLU A CA 1
ATOM 872 C C . GLU A 1 121 ? -1.594 -1.447 9.379 1.00 97.56 121 GLU A C 1
ATOM 874 O O . GLU A 1 121 ? -1.877 -1.612 10.571 1.00 97.56 121 GLU A O 1
ATOM 879 N N . GLU A 1 122 ? -2.437 -0.858 8.528 1.00 97.50 122 GLU A N 1
ATOM 880 C CA . GLU A 1 122 ? -3.747 -0.335 8.928 1.00 97.50 122 GLU A CA 1
ATOM 881 C C . GLU A 1 122 ? -4.625 -1.422 9.555 1.00 97.50 122 GLU A C 1
ATOM 883 O O . GLU A 1 122 ? -5.242 -1.208 10.603 1.00 97.50 122 GLU A O 1
ATOM 888 N N . HIS A 1 123 ? -4.640 -2.622 8.968 1.00 97.69 123 HIS A N 1
ATOM 889 C CA . HIS A 1 123 ? -5.384 -3.753 9.511 1.00 97.69 123 HIS A CA 1
ATOM 890 C C . HIS A 1 123 ? -4.886 -4.153 10.906 1.00 97.69 123 HIS A C 1
ATOM 892 O O . HIS A 1 123 ? -5.690 -4.387 11.810 1.00 97.69 123 HIS A O 1
ATOM 898 N N . SER A 1 124 ? -3.566 -4.195 11.108 1.00 98.00 124 SER A N 1
ATOM 899 C CA . SER A 1 124 ? -2.955 -4.466 12.416 1.00 98.00 124 SER A CA 1
ATOM 900 C C . SER A 1 124 ? -3.335 -3.400 13.451 1.00 98.00 124 SER A C 1
ATOM 902 O O . SER A 1 124 ? -3.719 -3.721 14.582 1.00 98.00 124 SER A O 1
ATOM 904 N N . CYS A 1 125 ? -3.307 -2.124 13.058 1.00 97.94 125 CYS A N 1
ATOM 905 C CA . CYS A 1 125 ? -3.748 -1.008 13.892 1.00 97.94 125 CYS A CA 1
ATOM 906 C C . CYS A 1 125 ? -5.232 -1.122 14.265 1.00 97.94 125 CYS A C 1
ATOM 908 O O . CYS A 1 125 ? -5.584 -0.989 15.442 1.00 97.94 125 CYS A O 1
ATOM 910 N N . LEU A 1 126 ? -6.096 -1.448 13.301 1.00 98.31 126 LEU A N 1
ATOM 911 C CA . LEU A 1 126 ? -7.527 -1.630 13.530 1.00 98.31 126 LEU A CA 1
ATOM 912 C C . LEU A 1 126 ? -7.813 -2.813 14.464 1.00 98.31 126 LEU A C 1
ATOM 914 O O . LEU A 1 126 ? -8.611 -2.681 15.393 1.00 98.31 126 LEU A O 1
ATOM 918 N N . GLN A 1 127 ? -7.139 -3.952 14.279 1.00 98.38 127 GLN A N 1
ATOM 919 C CA . GLN A 1 127 ? -7.273 -5.109 15.170 1.00 98.38 127 GLN A CA 1
ATOM 920 C C . GLN A 1 127 ? -6.876 -4.770 16.612 1.00 98.38 127 GLN A C 1
ATOM 922 O O . GLN A 1 127 ? -7.549 -5.182 17.566 1.00 98.38 127 GLN A O 1
ATOM 927 N N . ARG A 1 128 ? -5.807 -3.984 16.783 1.00 98.38 128 ARG A N 1
ATOM 928 C CA . ARG A 1 128 ? -5.366 -3.509 18.098 1.00 98.38 128 ARG A CA 1
ATOM 929 C C . ARG A 1 128 ? -6.417 -2.601 18.735 1.00 98.38 128 ARG A C 1
ATOM 931 O O . ARG A 1 128 ? -6.806 -2.844 19.876 1.00 98.38 128 ARG A O 1
ATOM 938 N N . ALA A 1 129 ? -6.921 -1.614 17.995 1.00 98.31 129 ALA A N 1
ATOM 939 C CA . ALA A 1 129 ? -7.965 -0.705 18.467 1.00 98.31 129 ALA A CA 1
ATOM 940 C C . ALA A 1 129 ? -9.254 -1.453 18.847 1.00 98.31 129 ALA A C 1
ATOM 942 O O . ALA A 1 129 ? -9.829 -1.211 19.907 1.00 98.31 129 ALA A O 1
ATOM 943 N N . HIS A 1 130 ? -9.669 -2.423 18.032 1.00 98.38 130 HIS A N 1
ATOM 944 C CA . HIS A 1 130 ? -10.819 -3.276 18.316 1.00 98.38 130 HIS A CA 1
ATOM 945 C C . HIS A 1 130 ? -10.626 -4.102 19.597 1.00 98.38 130 HIS A C 1
ATOM 947 O O . HIS A 1 130 ? -11.537 -4.192 20.418 1.00 98.38 130 HIS A O 1
ATOM 953 N N . THR A 1 131 ? -9.436 -4.668 19.809 1.00 98.50 131 THR A N 1
ATOM 954 C CA . THR A 1 131 ? -9.124 -5.418 21.036 1.00 98.50 131 THR A CA 1
ATOM 955 C C . THR A 1 131 ? -9.213 -4.522 22.269 1.00 98.50 131 THR A C 1
ATOM 957 O O . THR A 1 131 ? -9.855 -4.895 23.248 1.00 98.50 131 THR A O 1
ATOM 960 N N . ILE A 1 132 ? -8.648 -3.312 22.200 1.00 98.56 132 ILE A N 1
ATOM 961 C CA . ILE A 1 132 ? -8.739 -2.318 23.279 1.00 98.56 132 ILE A CA 1
ATOM 962 C C . ILE A 1 132 ? -10.203 -1.963 23.558 1.00 98.56 132 ILE A C 1
ATOM 964 O O . ILE A 1 132 ? -10.631 -1.991 24.710 1.00 98.56 132 ILE A O 1
ATOM 968 N N . SER A 1 133 ? -10.987 -1.692 22.512 1.00 98.25 133 SER A N 1
ATOM 969 C CA . SER A 1 133 ? -12.412 -1.375 22.640 1.00 98.25 133 SER A CA 1
ATOM 970 C C . SER A 1 133 ? -13.196 -2.511 23.301 1.00 98.25 133 SER A C 1
ATOM 972 O O . SER A 1 133 ? -13.998 -2.258 24.198 1.00 98.25 133 SER A O 1
ATOM 974 N N . ARG A 1 134 ? -12.921 -3.770 22.937 1.00 98.50 134 ARG A N 1
ATOM 975 C CA . ARG A 1 134 ? -13.545 -4.940 23.572 1.00 98.50 134 ARG A CA 1
ATOM 976 C C . ARG A 1 134 ? -13.181 -5.074 25.046 1.00 98.50 134 ARG A C 1
ATOM 978 O O . ARG A 1 134 ? -14.068 -5.342 25.852 1.00 98.50 134 ARG A O 1
ATOM 985 N N . CYS A 1 135 ? -11.910 -4.895 25.398 1.00 98.44 135 CYS A N 1
ATOM 986 C CA . CYS A 1 135 ? -11.474 -4.923 26.793 1.00 98.44 135 CYS A CA 1
ATOM 987 C C . CYS A 1 135 ? -12.156 -3.816 27.602 1.00 98.44 135 CYS A C 1
ATOM 989 O O . CYS A 1 135 ? -12.685 -4.085 28.675 1.00 98.44 135 CYS A O 1
ATOM 991 N N . HIS A 1 136 ? -12.217 -2.602 27.055 1.00 98.44 136 HIS A N 1
ATOM 992 C CA . HIS A 1 136 ? -12.878 -1.478 27.706 1.00 98.44 136 HIS A CA 1
ATOM 993 C C . HIS A 1 136 ? -14.387 -1.707 27.880 1.00 98.44 136 HIS A C 1
ATOM 995 O O . HIS A 1 136 ?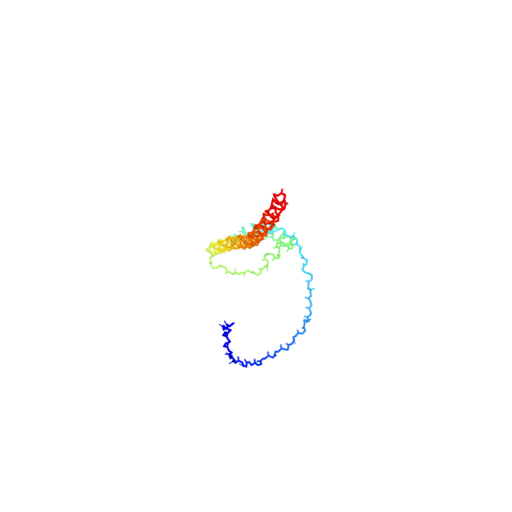 -14.939 -1.434 28.940 1.00 98.44 136 HIS A O 1
ATOM 1001 N N . ALA A 1 137 ? -15.064 -2.274 26.879 1.00 98.31 137 ALA A N 1
ATOM 1002 C CA . ALA A 1 137 ? -16.477 -2.628 26.996 1.00 98.31 137 ALA A CA 1
ATOM 1003 C C . ALA A 1 137 ? -16.724 -3.682 28.091 1.00 98.31 137 ALA A C 1
ATOM 1005 O O . ALA A 1 137 ? -17.690 -3.570 28.846 1.00 98.31 137 ALA A O 1
ATOM 1006 N N . ALA A 1 138 ? -15.845 -4.683 28.205 1.00 98.31 138 ALA A N 1
ATOM 1007 C CA . ALA A 1 138 ? -15.917 -5.676 29.275 1.00 98.31 138 ALA A CA 1
ATOM 1008 C C . ALA A 1 138 ? -15.682 -5.046 30.658 1.00 98.31 138 ALA A C 1
ATOM 1010 O O . ALA A 1 138 ? -16.395 -5.360 31.607 1.00 98.31 138 ALA A O 1
ATOM 1011 N N . GLU A 1 139 ? -14.729 -4.120 30.765 1.00 98.44 139 GLU A N 1
ATOM 1012 C CA . GLU A 1 139 ? -14.477 -3.364 31.992 1.00 98.44 139 GLU A CA 1
ATOM 1013 C C . GLU A 1 139 ? -15.699 -2.538 32.412 1.00 98.44 139 GLU A C 1
ATOM 1015 O O . GLU A 1 139 ? -16.134 -2.621 33.559 1.00 98.44 139 GLU A O 1
ATOM 1020 N N . LEU A 1 140 ? -16.304 -1.793 31.482 1.00 98.44 140 LEU A N 1
ATOM 1021 C CA . LEU A 1 140 ? -17.524 -1.029 31.749 1.00 98.44 140 LEU A CA 1
ATOM 1022 C C . LEU A 1 140 ? -18.669 -1.932 32.216 1.00 98.44 140 LEU A C 1
ATOM 1024 O O . LEU A 1 140 ? -19.416 -1.557 33.117 1.00 98.44 140 LEU A O 1
ATOM 1028 N N . HIS A 1 141 ? -18.797 -3.129 31.642 1.00 98.31 141 HIS A N 1
ATOM 1029 C CA . HIS A 1 141 ? -19.806 -4.093 32.071 1.00 98.31 141 HIS A CA 1
ATOM 1030 C C . HIS A 1 141 ? -19.618 -4.499 33.540 1.00 98.31 141 HIS A C 1
ATOM 1032 O O . HIS A 1 141 ? -20.571 -4.441 34.315 1.00 98.31 141 HIS A O 1
ATOM 1038 N N . LEU A 1 142 ? -18.381 -4.810 33.940 1.00 98.38 142 LEU A N 1
ATOM 1039 C CA . LEU A 1 142 ? -18.047 -5.128 35.331 1.00 98.38 142 LEU A CA 1
ATOM 1040 C C . LEU A 1 142 ? -18.307 -3.943 36.272 1.00 98.38 142 LEU A C 1
ATOM 1042 O O . LEU A 1 142 ? -18.821 -4.128 37.375 1.00 98.38 142 LEU A O 1
ATOM 1046 N N . GLN A 1 143 ? -17.990 -2.718 35.845 1.00 98.31 143 GLN A N 1
ATOM 1047 C CA . GLN A 1 143 ? -18.260 -1.515 36.639 1.00 98.31 143 GLN A CA 1
ATOM 1048 C C . GLN A 1 143 ? -19.764 -1.306 36.860 1.00 98.31 143 GLN A C 1
ATOM 1050 O O . GLN A 1 143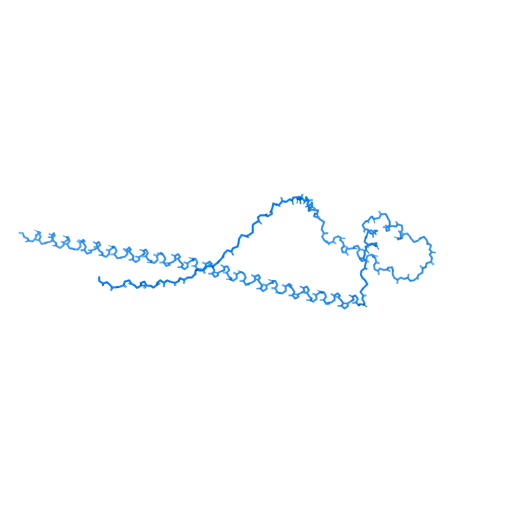 ? -20.181 -0.986 37.973 1.00 98.31 143 GLN A O 1
ATOM 1055 N N . ILE A 1 144 ? -20.587 -1.527 35.830 1.00 98.19 144 ILE A N 1
ATOM 1056 C CA . ILE A 1 144 ? -22.049 -1.433 35.932 1.00 98.19 144 ILE A CA 1
ATOM 1057 C C . ILE A 1 144 ? -22.598 -2.508 36.875 1.00 98.19 144 ILE A C 1
ATOM 1059 O O . ILE A 1 144 ? -23.435 -2.201 37.722 1.00 98.19 144 ILE A O 1
ATOM 1063 N N . GLU A 1 145 ? -22.116 -3.747 36.776 1.00 98.12 145 GLU A N 1
ATOM 1064 C CA . GLU A 1 145 ? -22.525 -4.840 37.665 1.00 98.12 145 GLU A CA 1
ATOM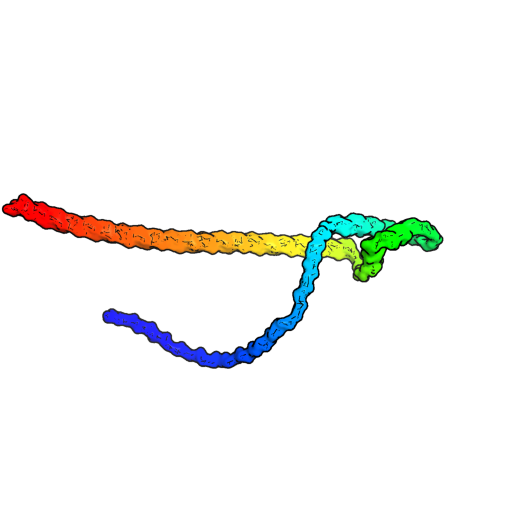 1065 C C . GLU A 1 145 ? -22.163 -4.541 39.131 1.00 98.12 145 GLU A C 1
ATOM 1067 O O . GLU A 1 145 ? -23.001 -4.647 40.032 1.00 98.12 145 GLU A O 1
ATOM 1072 N N . SER A 1 146 ? -20.939 -4.064 39.376 1.00 97.88 146 SER A N 1
ATOM 1073 C CA . SER A 1 146 ? -20.490 -3.644 40.707 1.00 97.88 146 SER A CA 1
ATOM 1074 C C . SER A 1 146 ? -21.310 -2.473 41.257 1.00 97.88 146 SER A C 1
ATOM 1076 O O . SER A 1 146 ? -21.644 -2.448 42.443 1.00 97.88 146 SER A O 1
ATOM 1078 N N . ALA A 1 147 ? -21.651 -1.491 40.421 1.00 97.50 147 ALA A N 1
ATOM 1079 C CA . ALA A 1 147 ? -22.499 -0.377 40.828 1.00 97.50 147 ALA A CA 1
ATOM 1080 C C . ALA A 1 147 ? -23.928 -0.852 41.141 1.00 97.50 147 ALA A C 1
ATOM 1082 O O . ALA A 1 147 ? -24.513 -0.422 42.134 1.00 97.50 147 ALA A O 1
ATOM 1083 N N . GLY A 1 148 ? -24.467 -1.777 40.341 1.00 97.56 148 GLY A N 1
ATOM 1084 C CA . GLY A 1 148 ? -25.792 -2.366 40.528 1.00 97.56 148 GLY A CA 1
ATOM 1085 C C . GLY A 1 148 ? -25.916 -3.142 41.839 1.00 97.56 148 GLY A C 1
ATOM 1086 O O . GLY A 1 148 ? -26.850 -2.910 42.604 1.00 97.56 148 GLY A O 1
ATOM 1087 N N . THR A 1 149 ? -24.945 -4.004 42.145 1.00 96.81 149 THR A N 1
ATOM 1088 C CA . THR A 1 149 ? -24.904 -4.747 43.420 1.00 96.81 149 THR A CA 1
ATOM 1089 C C . THR A 1 149 ? -24.798 -3.814 44.627 1.00 96.81 149 THR A C 1
ATOM 1091 O O . THR A 1 149 ? -25.513 -3.990 45.615 1.00 96.81 149 THR A O 1
ATOM 1094 N N . THR A 1 150 ? -23.973 -2.768 44.530 1.00 96.88 150 THR A N 1
ATOM 1095 C CA . THR A 1 150 ? -23.828 -1.759 45.591 1.00 96.88 150 THR A CA 1
ATOM 1096 C C . THR A 1 150 ? -25.123 -0.972 45.802 1.00 96.88 150 THR A C 1
ATOM 1098 O O . THR A 1 150 ? -25.570 -0.796 46.936 1.00 96.88 150 THR A O 1
ATOM 1101 N N . ALA A 1 151 ? -25.768 -0.538 44.716 1.00 96.69 151 ALA A N 1
ATOM 1102 C CA . ALA A 1 151 ? -27.046 0.165 44.768 1.00 96.69 151 ALA A CA 1
ATOM 1103 C C . ALA A 1 151 ? -28.162 -0.713 45.357 1.00 96.69 151 ALA A C 1
ATOM 1105 O O . ALA A 1 151 ? -28.970 -0.230 46.150 1.00 96.69 151 ALA A O 1
ATOM 1106 N N . GLN A 1 152 ? -28.184 -2.007 45.024 1.00 96.25 152 GLN A N 1
ATOM 1107 C CA . GLN A 1 152 ? -29.134 -2.961 45.592 1.00 96.25 152 GLN A CA 1
ATOM 1108 C C . GLN A 1 152 ? -28.945 -3.109 47.106 1.00 96.25 152 GLN A C 1
ATOM 1110 O O . GLN A 1 152 ? -29.922 -3.000 47.846 1.00 96.25 152 GLN A O 1
ATOM 1115 N N . ALA A 1 153 ? -27.709 -3.295 47.574 1.00 94.81 153 ALA A N 1
ATOM 1116 C CA . ALA A 1 153 ? -27.413 -3.380 49.004 1.00 94.81 153 ALA A CA 1
ATOM 1117 C C . ALA A 1 153 ? -27.834 -2.103 49.753 1.00 94.81 153 ALA A C 1
ATOM 1119 O O . ALA A 1 153 ? -28.464 -2.178 50.807 1.00 94.81 153 ALA A O 1
ATOM 1120 N N . PHE A 1 154 ? -27.563 -0.928 49.177 1.00 95.62 154 PHE A N 1
ATOM 1121 C CA . PHE A 1 154 ? -28.016 0.346 49.738 1.00 95.62 154 PHE A CA 1
ATOM 1122 C C . PHE A 1 154 ? -29.548 0.443 49.794 1.00 95.62 154 PHE A C 1
ATOM 1124 O O . PHE A 1 154 ? -30.105 0.870 50.801 1.00 95.62 154 PHE A O 1
ATOM 1131 N N . SER A 1 155 ? -30.243 0.006 48.739 1.00 96.06 155 SER A N 1
ATOM 1132 C CA . SER A 1 155 ? -31.709 0.024 48.711 1.00 96.06 155 SER A CA 1
ATOM 1133 C C . SER A 1 155 ? -32.335 -0.859 49.793 1.00 96.06 155 SER A C 1
ATOM 1135 O O . SER A 1 155 ? -33.335 -0.457 50.378 1.00 96.06 155 SER A O 1
ATOM 1137 N N . GLN A 1 156 ? -31.732 -2.018 50.086 1.00 94.94 156 GLN A N 1
ATOM 1138 C CA . GLN A 1 156 ? -32.166 -2.910 51.164 1.00 94.94 156 GLN A CA 1
ATOM 1139 C C . GLN A 1 156 ? -31.943 -2.260 52.529 1.00 94.94 156 GLN A C 1
ATOM 1141 O O . GLN A 1 156 ? -32.865 -2.213 53.332 1.00 94.94 156 GLN A O 1
ATOM 1146 N N . PHE A 1 157 ? -30.771 -1.656 52.746 1.00 95.19 157 PHE A N 1
ATOM 1147 C CA . PHE A 1 157 ? -30.479 -0.922 53.979 1.00 95.19 157 PHE A CA 1
ATOM 1148 C C . PHE A 1 157 ? -31.476 0.213 54.260 1.00 95.19 157 PHE A C 1
ATOM 1150 O O . PHE A 1 157 ? -31.782 0.478 55.412 1.00 95.19 157 PHE A O 1
ATOM 1157 N N . CYS A 1 158 ? -31.982 0.903 53.233 1.00 94.88 158 CYS A N 1
ATOM 1158 C CA . CYS A 1 158 ? -32.987 1.955 53.420 1.00 94.88 158 CYS A CA 1
ATOM 1159 C C . CYS A 1 158 ? -34.418 1.436 53.650 1.00 94.88 158 CYS A C 1
ATOM 1161 O O . CYS A 1 158 ? -35.300 2.245 53.940 1.00 94.88 158 CYS A O 1
ATOM 1163 N N . GLN A 1 159 ? -34.672 0.145 53.426 1.00 91.06 159 GLN A N 1
ATOM 1164 C CA . GLN A 1 159 ? -35.980 -0.487 53.637 1.00 91.06 159 GLN A CA 1
ATOM 1165 C C . GLN A 1 159 ? -36.105 -1.134 55.022 1.00 91.06 159 GLN A C 1
ATOM 1167 O O . GLN A 1 159 ? -37.233 -1.269 55.501 1.00 91.06 159 GLN A O 1
ATOM 1172 N N . ASP A 1 160 ? -34.977 -1.507 55.630 1.00 74.75 160 ASP A N 1
ATOM 1173 C CA . ASP A 1 160 ? -34.865 -1.932 57.032 1.00 74.75 160 ASP A CA 1
ATOM 1174 C C . ASP A 1 160 ? -34.916 -0.732 58.002 1.00 74.75 160 ASP A C 1
ATOM 1176 O O . ASP A 1 160 ? -35.495 -0.893 59.104 1.00 74.75 160 ASP A O 1
#